Protein AF-S9S7D7-F1 (afdb_monomer_lite)

Sequence (128 aa):
MTTLKEFEKALREQGMRQALRILERLREQDRKARSPAAAPRRVAAVRMTPELAREVLRLHRRTRMTQQEIAFALGVNQGRVNEVIKHGKWLSGEAESPPARREGRARARGKASGPRREPPSPLQLSLF

Organism: NCBI:txid1123069

pLDDT: mean 74.15, std 21.48, range [36.0, 95.44]

Secondary structure (DSSP, 8-state):
---HHHHHHHHHHTT-HHHHHHHHHHHHHHHHHS-GGGS-----PPPP-HHHHHHHHHHHHHS---HHHHHHHHT--HHHHHHHHHH-TTSSS---PPP---S---S----------PPPPP------

InterPro domains:
  IPR013324 RNA polymerase sigma factor, region 3/4-like [SSF88659] (50-87)

Foldse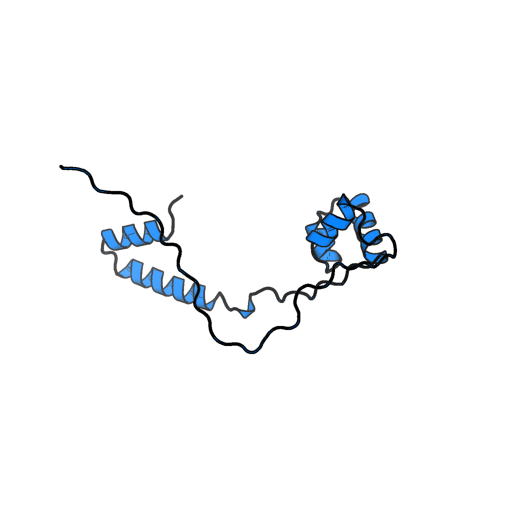ek 3Di:
DDDPVNVLVVCVVVVVVVVNVVVVVVVVVVVVVPDVVPPPPLQPADDDALVLLVVLVVCVVVHPDDLVRSCVVSSHDSVVSVCSVPPVPNNPVPPPPPPPPDDDDPDDDDDDDDDDDDDDDDDDDDDD

Structure (mmCIF, N/CA/C/O backbone):
data_AF-S9S7D7-F1
#
_entry.id   AF-S9S7D7-F1
#
loop_
_atom_site.group_PDB
_atom_site.id
_atom_site.type_symbol
_atom_site.label_atom_id
_atom_site.label_alt_id
_atom_site.label_comp_id
_atom_site.label_asym_id
_atom_site.label_entity_id
_atom_site.label_seq_id
_atom_site.pdbx_PDB_ins_code
_atom_site.Cartn_x
_atom_site.Cartn_y
_atom_site.Cartn_z
_atom_site.occupancy
_atom_site.B_iso_or_equiv
_atom_site.auth_seq_id
_atom_site.auth_comp_id
_atom_site.auth_asym_id
_atom_site.auth_atom_id
_atom_site.pdbx_PDB_model_num
ATOM 1 N N . MET A 1 1 ? -9.759 15.195 20.792 1.00 46.47 1 MET A N 1
ATOM 2 C CA . MET A 1 1 ? -10.037 13.910 20.114 1.00 46.47 1 MET A CA 1
ATOM 3 C C . MET A 1 1 ? -10.049 12.845 21.191 1.00 46.47 1 MET A C 1
ATOM 5 O O . MET A 1 1 ? -8.981 12.518 21.686 1.00 46.47 1 MET A O 1
ATOM 9 N N . THR A 1 2 ? -11.222 12.393 21.629 1.00 59.16 2 THR A N 1
ATOM 10 C CA . THR A 1 2 ? -11.313 11.357 22.663 1.00 59.16 2 THR A CA 1
ATOM 11 C C . THR A 1 2 ? -10.937 10.008 22.069 1.00 59.16 2 THR A C 1
ATOM 13 O O . THR A 1 2 ? -11.465 9.575 21.045 1.00 59.16 2 THR A O 1
ATOM 16 N N . THR A 1 3 ? -9.966 9.353 22.684 1.00 85.75 3 THR A N 1
ATOM 17 C CA . THR A 1 3 ? -9.507 8.029 22.273 1.00 85.75 3 THR A CA 1
ATOM 18 C C . THR A 1 3 ? -10.461 6.954 22.800 1.00 85.75 3 THR A C 1
ATOM 20 O O . THR A 1 3 ? -11.093 7.115 23.843 1.00 85.75 3 THR A O 1
ATOM 23 N N . LEU A 1 4 ? -10.532 5.800 22.127 1.00 85.31 4 LEU A N 1
ATOM 24 C CA . LEU A 1 4 ? -11.334 4.653 22.585 1.00 85.31 4 LEU A CA 1
ATOM 25 C C . LEU A 1 4 ? -10.993 4.231 24.031 1.00 85.31 4 LEU A C 1
ATOM 27 O O . LEU A 1 4 ? -11.861 3.772 24.768 1.00 85.31 4 LEU A O 1
ATOM 31 N N . LYS A 1 5 ? -9.735 4.428 24.451 1.00 87.19 5 LYS A N 1
ATOM 32 C CA . LYS A 1 5 ? -9.274 4.158 25.820 1.00 87.19 5 LYS A CA 1
ATOM 33 C C . LYS A 1 5 ? -9.864 5.123 26.848 1.00 87.19 5 LYS A C 1
ATOM 35 O O . LYS A 1 5 ? -10.164 4.701 27.958 1.00 87.19 5 LYS A O 1
ATOM 40 N N . GLU A 1 6 ? -10.023 6.395 26.496 1.00 90.00 6 GLU A N 1
ATOM 41 C CA . GLU A 1 6 ? -10.638 7.393 27.380 1.00 90.00 6 GLU A CA 1
ATOM 42 C C . GLU A 1 6 ? -12.133 7.121 27.558 1.00 90.00 6 GLU A C 1
ATOM 44 O O . GLU A 1 6 ? -12.643 7.225 28.670 1.00 90.00 6 GLU A O 1
ATOM 49 N N . PHE A 1 7 ? -12.812 6.666 26.501 1.00 90.62 7 PHE A N 1
ATOM 50 C CA . PHE A 1 7 ? -14.200 6.210 26.591 1.00 90.62 7 PHE A CA 1
ATOM 51 C C . PHE A 1 7 ? -14.343 4.966 27.483 1.00 90.62 7 PHE A C 1
ATOM 53 O O . PHE A 1 7 ? -15.194 4.931 28.368 1.00 90.62 7 PHE A O 1
ATOM 60 N N . GLU A 1 8 ? -13.469 3.967 27.320 1.00 92.25 8 GLU A N 1
ATOM 61 C CA . GLU A 1 8 ? -13.453 2.781 28.188 1.00 92.25 8 GLU A CA 1
ATOM 62 C C . GLU A 1 8 ? -13.192 3.149 29.659 1.00 92.25 8 GLU A C 1
ATOM 64 O O . GLU A 1 8 ? -13.834 2.603 30.558 1.00 92.25 8 GLU A O 1
ATOM 69 N N . LYS A 1 9 ? -12.284 4.100 29.911 1.00 92.62 9 LYS A N 1
ATOM 70 C CA . LYS A 1 9 ? -11.990 4.607 31.255 1.00 92.62 9 LYS A CA 1
ATOM 71 C C . LYS A 1 9 ? -13.221 5.266 31.887 1.00 92.62 9 LYS A C 1
ATOM 73 O O . LYS A 1 9 ? -13.578 4.893 33.000 1.00 92.62 9 LYS A O 1
ATOM 78 N N . ALA A 1 10 ? -13.913 6.141 31.157 1.00 93.75 10 ALA A N 1
ATOM 79 C CA . ALA A 1 10 ? -15.140 6.783 31.633 1.00 93.75 10 ALA A CA 1
ATOM 80 C C . ALA A 1 10 ? -16.249 5.761 31.956 1.00 93.75 10 ALA A C 1
ATOM 82 O O . ALA A 1 10 ? -16.908 5.859 32.990 1.00 93.75 10 ALA A O 1
ATOM 83 N N . LEU A 1 11 ? -16.413 4.721 31.127 1.00 93.00 11 LEU A N 1
ATOM 84 C CA . LEU A 1 11 ? -17.380 3.646 31.387 1.00 93.00 11 LEU A CA 1
ATOM 85 C C . LEU A 1 11 ? -17.044 2.828 32.643 1.00 93.00 11 LEU A C 1
ATOM 87 O O . LEU A 1 11 ? -17.954 2.388 33.350 1.00 93.00 11 LEU A O 1
ATOM 91 N N . ARG A 1 12 ? -15.751 2.612 32.930 1.00 92.25 12 ARG A N 1
ATOM 92 C CA . ARG A 1 12 ? -15.302 1.943 34.163 1.00 92.25 12 ARG A CA 1
ATOM 93 C C . ARG A 1 12 ? -15.552 2.805 35.394 1.00 92.25 12 ARG A C 1
ATOM 95 O O . ARG A 1 12 ? -16.057 2.282 36.381 1.00 92.25 12 ARG A O 1
ATOM 102 N N . GLU A 1 13 ? -15.237 4.096 35.321 1.00 94.31 13 GLU A N 1
ATOM 103 C CA . GLU A 1 13 ? -15.457 5.056 36.412 1.00 94.31 13 GLU A CA 1
ATOM 104 C C . GLU A 1 13 ? -16.944 5.184 36.768 1.00 94.31 13 GLU A C 1
ATOM 106 O O . GLU A 1 13 ? -17.295 5.236 37.942 1.00 94.31 13 GLU A O 1
ATOM 111 N N . GLN A 1 14 ? -17.829 5.131 35.770 1.00 91.44 14 GLN A N 1
ATOM 112 C CA . GLN A 1 14 ? -19.284 5.152 35.966 1.00 91.44 14 GLN A CA 1
ATOM 113 C C . GLN A 1 14 ? -19.886 3.780 36.323 1.00 91.44 14 GLN A C 1
ATOM 115 O O . GLN A 1 14 ? -21.101 3.657 36.472 1.00 91.44 14 GLN A O 1
ATOM 120 N N . GLY A 1 15 ? -19.076 2.720 36.425 1.00 91.62 15 GLY A N 1
ATOM 121 C CA . GLY A 1 15 ? -19.558 1.382 36.775 1.00 91.62 15 GLY A CA 1
ATOM 122 C C . GLY A 1 15 ? -20.480 0.742 35.727 1.00 91.62 15 GLY A C 1
ATOM 123 O O . GLY A 1 15 ? -21.221 -0.191 36.046 1.00 91.62 15 GLY A O 1
ATOM 124 N N . MET A 1 16 ? -20.435 1.190 34.467 1.00 94.19 16 MET A N 1
ATOM 125 C CA . MET A 1 16 ? -21.320 0.729 33.389 1.00 94.19 16 MET A CA 1
ATOM 126 C C . MET A 1 16 ? -20.910 -0.646 32.833 1.00 94.19 16 MET A C 1
ATOM 128 O O . MET A 1 16 ? -20.505 -0.801 31.678 1.00 94.19 16 MET A O 1
ATOM 132 N N . ARG A 1 17 ? -21.061 -1.692 33.653 1.00 90.44 17 ARG A N 1
ATOM 133 C CA . ARG A 1 17 ? -20.662 -3.079 33.335 1.00 90.44 17 ARG A CA 1
ATOM 134 C C . ARG A 1 17 ? -21.292 -3.620 32.049 1.00 90.44 17 ARG A C 1
ATOM 136 O O . ARG A 1 17 ? -20.663 -4.396 31.334 1.00 90.44 17 ARG A O 1
ATOM 143 N N . GLN A 1 18 ? -22.522 -3.217 31.728 1.00 91.38 18 GLN A N 1
ATOM 144 C CA . GLN A 1 18 ? -23.188 -3.646 30.496 1.00 91.38 18 GLN A CA 1
ATOM 145 C C . GLN A 1 18 ? -22.523 -3.057 29.244 1.00 91.38 18 GLN A C 1
ATOM 147 O O . GLN A 1 18 ? -22.313 -3.780 28.272 1.00 91.38 18 GLN A O 1
ATOM 152 N N . ALA A 1 19 ? -22.147 -1.777 29.285 1.00 91.69 19 ALA A N 1
ATOM 153 C CA . ALA A 1 19 ? -21.473 -1.103 28.181 1.00 91.69 19 ALA A CA 1
ATOM 154 C C . ALA A 1 19 ? -20.073 -1.689 27.935 1.00 91.69 19 ALA A C 1
ATOM 156 O O . ALA A 1 19 ? -19.698 -1.927 26.789 1.00 91.69 19 ALA A O 1
ATOM 157 N N . LEU A 1 20 ? -19.340 -2.018 29.005 1.00 92.56 20 LEU A N 1
ATOM 158 C CA . LEU A 1 20 ? -18.033 -2.681 28.910 1.00 92.56 20 LEU A CA 1
ATOM 159 C C . LEU A 1 20 ? -18.128 -4.063 28.243 1.00 92.56 20 LEU A C 1
ATOM 161 O O . LEU A 1 20 ? -17.339 -4.358 27.350 1.00 92.56 20 LEU A O 1
ATOM 165 N N . ARG A 1 21 ? -19.141 -4.872 28.586 1.00 93.56 21 ARG A N 1
ATOM 166 C CA . ARG A 1 21 ? -19.377 -6.174 27.929 1.00 93.56 21 ARG A CA 1
ATOM 167 C C . ARG A 1 21 ? -19.663 -6.038 26.432 1.00 93.56 21 ARG A C 1
ATOM 169 O O . ARG A 1 21 ? -19.214 -6.857 25.631 1.00 93.56 21 ARG A O 1
ATOM 176 N N . ILE A 1 22 ? -20.405 -5.003 26.037 1.00 93.44 22 ILE A N 1
ATOM 177 C CA . ILE A 1 22 ? -20.671 -4.711 24.620 1.00 93.44 22 ILE A CA 1
ATOM 178 C C . ILE A 1 22 ? -19.371 -4.312 23.911 1.00 93.44 22 ILE A C 1
ATOM 180 O O . ILE A 1 22 ? -19.085 -4.829 22.830 1.00 93.44 22 ILE A O 1
ATOM 184 N N . LEU A 1 23 ? -18.558 -3.455 24.536 1.00 92.06 23 LEU A N 1
ATOM 185 C CA . LEU A 1 23 ? -17.259 -3.037 24.007 1.00 92.06 23 LEU A CA 1
ATOM 186 C C . LEU A 1 23 ? -16.337 -4.243 23.762 1.00 92.06 23 LEU A C 1
ATOM 188 O O . LEU A 1 23 ? -15.718 -4.345 22.704 1.00 92.06 23 LEU A O 1
ATOM 192 N N . GLU A 1 24 ? -16.282 -5.187 24.702 1.00 91.12 24 GLU A N 1
ATOM 193 C CA . GLU A 1 24 ? -15.499 -6.420 24.568 1.00 91.12 24 GLU A CA 1
ATOM 194 C C . GLU A 1 24 ? -15.963 -7.286 23.393 1.00 91.12 24 GLU A C 1
ATOM 196 O O . GLU A 1 24 ? -15.133 -7.710 22.582 1.00 91.12 24 GLU A O 1
ATOM 201 N N . ARG A 1 25 ? -17.281 -7.486 23.246 1.00 92.62 25 ARG A N 1
ATOM 202 C CA . ARG A 1 25 ? -17.867 -8.238 22.126 1.00 92.62 25 ARG A CA 1
ATOM 203 C C . ARG A 1 25 ? -17.529 -7.602 20.776 1.00 92.62 25 ARG A C 1
ATOM 205 O O . ARG A 1 25 ? -17.117 -8.308 19.857 1.00 92.62 25 ARG A O 1
ATOM 212 N N . LEU A 1 26 ? -17.661 -6.279 20.659 1.00 91.00 26 LEU A N 1
ATOM 213 C CA . LEU A 1 26 ? -17.312 -5.541 19.438 1.00 91.00 26 LEU A CA 1
ATOM 214 C C . LEU A 1 26 ? -15.825 -5.690 19.103 1.00 91.00 26 LEU A C 1
ATOM 216 O O . LEU A 1 26 ? -15.455 -5.906 17.953 1.00 91.00 26 LEU A O 1
ATOM 220 N N . ARG A 1 27 ? -14.959 -5.651 20.118 1.00 87.50 27 ARG A N 1
ATOM 221 C CA . ARG A 1 27 ? -13.509 -5.813 19.962 1.00 87.50 27 ARG A CA 1
ATOM 222 C C . ARG A 1 27 ? -13.116 -7.230 19.546 1.00 87.50 27 ARG A C 1
ATOM 224 O O . ARG A 1 27 ? -12.095 -7.435 18.892 1.00 87.50 27 ARG A O 1
ATOM 231 N N . GLU A 1 28 ? -13.879 -8.233 19.961 1.00 86.56 28 GLU A N 1
ATOM 232 C CA . GLU A 1 28 ? -13.706 -9.610 19.505 1.00 86.56 28 GLU A CA 1
ATOM 233 C C . GLU A 1 28 ? -14.153 -9.782 18.047 1.00 86.56 28 GLU A C 1
ATOM 235 O O . GLU A 1 28 ? -13.446 -10.412 17.263 1.00 86.56 28 GLU A O 1
ATOM 240 N N . GLN A 1 29 ? -15.274 -9.171 17.660 1.00 85.56 29 GLN A N 1
ATOM 241 C CA . GLN A 1 29 ? -15.749 -9.157 16.274 1.00 85.56 29 GLN A CA 1
ATOM 242 C C . GLN A 1 29 ? -14.771 -8.442 15.341 1.00 85.56 29 GLN A C 1
ATOM 244 O O . GLN A 1 29 ? -14.427 -8.983 14.296 1.00 85.56 29 GLN A O 1
ATOM 249 N N . ASP A 1 30 ? -14.259 -7.280 15.742 1.00 82.62 30 ASP A N 1
ATOM 250 C CA . ASP A 1 30 ? -13.247 -6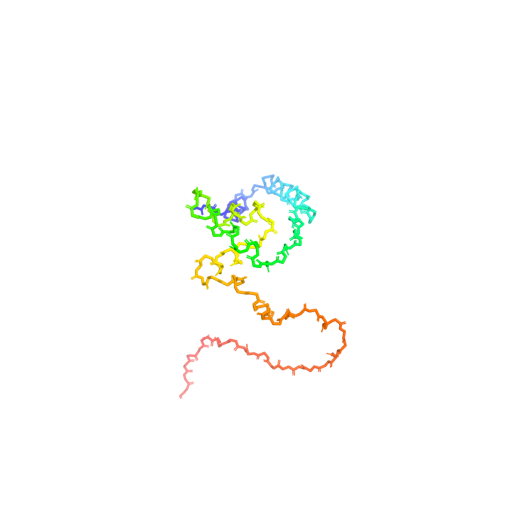.534 14.992 1.00 82.62 30 ASP A CA 1
ATOM 251 C C . ASP A 1 30 ? -11.940 -7.338 14.847 1.00 82.62 30 ASP A C 1
ATOM 253 O O . ASP A 1 30 ? -11.369 -7.416 13.761 1.00 82.62 30 ASP A O 1
ATOM 257 N N . ARG A 1 31 ? -11.505 -8.055 15.895 1.00 80.19 31 ARG A N 1
ATOM 258 C CA . ARG A 1 31 ? -10.372 -8.997 15.797 1.00 80.19 31 ARG A CA 1
ATOM 259 C C . ARG A 1 31 ? -10.633 -10.145 14.819 1.00 80.19 31 ARG A C 1
ATOM 261 O O . ARG A 1 31 ? -9.724 -10.506 14.081 1.00 80.19 31 ARG A O 1
ATOM 268 N N . LYS A 1 32 ? -11.845 -10.707 14.799 1.00 78.19 32 LYS A N 1
ATOM 269 C CA . LYS A 1 32 ? -12.242 -11.776 13.862 1.00 78.19 32 LYS A CA 1
ATOM 270 C C . LYS A 1 32 ? -12.340 -11.266 12.418 1.00 78.19 32 LYS A C 1
ATOM 272 O O . LYS A 1 32 ? -11.924 -11.959 11.493 1.00 78.19 32 LYS A O 1
ATOM 277 N N . ALA A 1 33 ? -12.842 -10.045 12.232 1.00 72.69 33 ALA A N 1
ATOM 278 C CA . ALA A 1 33 ? -12.933 -9.378 10.935 1.00 72.69 33 ALA A CA 1
ATOM 279 C C . ALA A 1 33 ? -11.548 -9.022 10.369 1.00 72.69 33 ALA A C 1
ATOM 281 O O . ALA A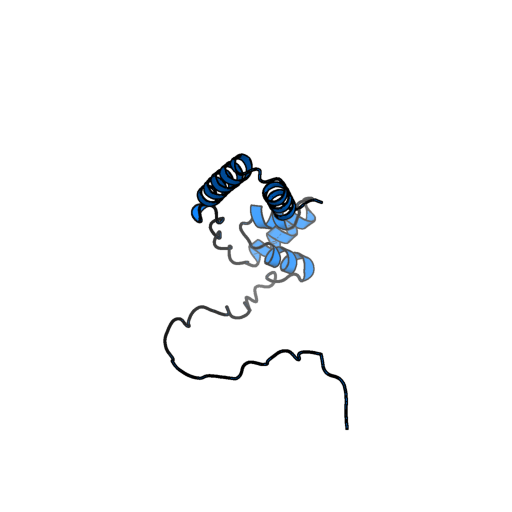 1 33 ? -11.333 -9.097 9.160 1.00 72.69 33 ALA A O 1
ATOM 282 N N . ARG A 1 34 ? -10.571 -8.731 11.238 1.00 65.56 34 ARG A N 1
ATOM 283 C CA . ARG A 1 34 ? -9.146 -8.640 10.882 1.00 65.56 34 ARG A CA 1
ATOM 284 C C . ARG A 1 34 ? -8.546 -10.030 10.668 1.00 65.56 34 ARG A C 1
ATOM 286 O O . ARG A 1 34 ? -7.631 -10.452 11.369 1.00 65.56 34 ARG A O 1
ATOM 293 N N . SER A 1 35 ? -9.044 -10.754 9.672 1.00 54.66 35 SER A N 1
ATOM 294 C CA . SER A 1 35 ? -8.359 -11.950 9.195 1.00 54.66 35 SER A CA 1
ATOM 295 C C . SER A 1 35 ? -6.976 -11.578 8.638 1.00 54.66 35 SER A C 1
ATOM 297 O O . SER A 1 35 ? -6.873 -10.628 7.861 1.00 54.66 35 SER A O 1
ATOM 299 N N . PRO A 1 36 ? -5.905 -12.339 8.935 1.00 54.28 36 PRO A N 1
ATOM 300 C CA . PRO A 1 36 ? -4.601 -12.164 8.286 1.00 54.28 36 PRO A CA 1
ATOM 301 C C . PRO A 1 36 ? -4.656 -12.411 6.765 1.00 54.28 36 PRO A C 1
ATOM 303 O O . PRO A 1 36 ? -3.754 -11.998 6.043 1.00 54.28 36 PRO A O 1
ATOM 306 N N . ALA A 1 37 ? -5.742 -13.011 6.262 1.00 51.19 37 ALA A N 1
ATOM 307 C CA . ALA A 1 37 ? -6.063 -13.099 4.836 1.00 51.19 37 ALA A CA 1
ATOM 308 C C . ALA A 1 37 ? -6.396 -11.738 4.180 1.00 51.19 37 ALA A C 1
ATOM 310 O O . ALA A 1 37 ? -6.384 -11.643 2.957 1.00 51.19 37 ALA A O 1
ATOM 311 N N . ALA A 1 38 ? -6.662 -10.693 4.975 1.00 51.09 38 ALA A N 1
ATOM 312 C CA . ALA A 1 38 ? -6.845 -9.315 4.517 1.00 51.09 38 ALA A CA 1
ATOM 313 C C . ALA A 1 38 ? -5.528 -8.520 4.466 1.00 51.09 38 ALA A C 1
ATOM 315 O O . ALA A 1 38 ? -5.541 -7.328 4.157 1.00 51.09 38 ALA A O 1
ATOM 316 N N . ALA A 1 39 ? -4.377 -9.147 4.749 1.00 54.50 39 ALA A N 1
ATOM 317 C CA . ALA A 1 39 ? -3.113 -8.579 4.307 1.00 54.50 39 ALA A CA 1
ATOM 318 C C . ALA A 1 39 ? -3.143 -8.578 2.770 1.00 54.50 39 ALA A C 1
ATOM 320 O O . ALA A 1 39 ? -3.304 -9.656 2.187 1.00 54.50 39 ALA A O 1
ATOM 321 N N . PRO A 1 40 ? -3.009 -7.418 2.094 1.00 56.19 40 PRO A N 1
ATOM 322 C CA . PRO A 1 40 ? -2.912 -7.412 0.648 1.00 56.19 40 PRO A CA 1
ATOM 323 C C . PRO A 1 40 ? -1.775 -8.359 0.286 1.00 56.19 40 PRO A C 1
ATOM 325 O O . PRO A 1 40 ? -0.643 -8.173 0.750 1.00 56.19 40 PRO A O 1
ATOM 328 N N . ARG A 1 41 ? -2.090 -9.418 -0.476 1.00 53.25 41 ARG A N 1
ATOM 329 C CA . ARG A 1 41 ? -1.074 -10.301 -1.053 1.00 53.25 41 ARG A CA 1
ATOM 330 C C . ARG A 1 41 ? -0.027 -9.369 -1.639 1.00 53.25 41 ARG A C 1
ATOM 332 O O . ARG A 1 41 ? -0.376 -8.522 -2.460 1.00 53.25 41 ARG A O 1
ATOM 339 N N . ARG A 1 42 ? 1.219 -9.450 -1.160 1.00 54.25 42 ARG A N 1
ATOM 340 C CA . ARG A 1 42 ? 2.320 -8.686 -1.748 1.00 54.25 42 ARG A CA 1
ATOM 341 C C . ARG A 1 42 ? 2.388 -9.128 -3.201 1.00 54.25 42 ARG A C 1
ATOM 343 O O . ARG A 1 42 ? 2.914 -10.200 -3.481 1.00 54.25 42 ARG A O 1
ATOM 350 N N . VAL A 1 43 ? 1.784 -8.349 -4.095 1.00 57.09 43 VAL A N 1
ATOM 351 C CA . VAL A 1 43 ? 1.905 -8.556 -5.532 1.00 57.09 43 VAL A CA 1
ATOM 352 C C . VAL A 1 43 ? 3.402 -8.531 -5.783 1.00 57.09 43 VAL A C 1
ATOM 354 O O . VAL A 1 43 ? 4.071 -7.565 -5.404 1.00 57.09 43 VAL A O 1
ATOM 357 N N . ALA A 1 44 ? 3.947 -9.644 -6.272 1.00 57.03 44 ALA A N 1
ATOM 358 C CA . ALA A 1 44 ? 5.364 -9.744 -6.569 1.00 57.03 44 ALA A CA 1
ATOM 359 C C . ALA A 1 44 ? 5.698 -8.588 -7.516 1.00 57.03 44 ALA A C 1
ATOM 361 O O . ALA A 1 44 ? 5.193 -8.539 -8.634 1.00 57.03 44 ALA A O 1
ATOM 362 N N . ALA A 1 45 ? 6.451 -7.603 -7.020 1.00 65.00 45 ALA A N 1
ATOM 363 C CA . ALA A 1 45 ? 6.682 -6.377 -7.762 1.00 65.00 45 ALA A CA 1
ATOM 364 C C . ALA A 1 45 ? 7.426 -6.729 -9.049 1.00 65.00 45 ALA A C 1
ATOM 366 O O . ALA A 1 45 ? 8.544 -7.258 -8.985 1.00 65.00 45 ALA A O 1
ATOM 367 N N . VAL A 1 46 ? 6.817 -6.417 -10.193 1.00 75.38 46 VAL A N 1
ATOM 368 C CA . VAL A 1 46 ? 7.448 -6.575 -11.503 1.00 75.38 46 VAL A CA 1
ATOM 369 C C . VAL A 1 46 ? 8.832 -5.916 -11.446 1.00 75.38 46 VAL A C 1
ATOM 371 O O . VAL A 1 46 ? 9.015 -4.829 -10.872 1.00 75.38 46 VAL A O 1
ATOM 374 N N . ARG A 1 47 ? 9.859 -6.627 -11.931 1.00 84.50 47 ARG A N 1
ATOM 375 C CA . ARG A 1 47 ? 11.225 -6.086 -11.978 1.00 84.50 47 ARG A CA 1
ATOM 376 C C . ARG A 1 47 ? 11.233 -4.884 -12.919 1.00 84.50 47 ARG A C 1
ATOM 378 O O . ARG A 1 47 ? 10.611 -4.920 -13.970 1.00 84.50 47 ARG A O 1
ATOM 385 N N . MET A 1 48 ? 11.907 -3.812 -12.509 1.00 86.88 48 MET A N 1
ATOM 386 C CA . MET A 1 48 ? 12.006 -2.616 -13.342 1.00 86.88 48 MET A CA 1
ATOM 387 C C . MET A 1 48 ? 12.976 -2.897 -14.489 1.00 86.88 48 MET A C 1
ATOM 389 O O . MET A 1 48 ? 14.127 -3.244 -14.227 1.00 86.88 48 MET A O 1
ATOM 393 N N . THR A 1 49 ? 12.501 -2.769 -15.727 1.00 91.12 49 THR A N 1
ATOM 394 C CA . THR A 1 49 ? 13.311 -2.880 -16.948 1.00 91.12 49 THR A CA 1
ATOM 395 C C . THR A 1 49 ? 13.439 -1.509 -17.623 1.00 91.12 49 THR A C 1
ATOM 397 O O . THR A 1 49 ? 12.652 -0.608 -17.306 1.00 91.12 49 THR A O 1
ATOM 400 N N . PRO A 1 50 ? 14.388 -1.321 -18.557 1.00 92.69 50 PRO A N 1
ATOM 401 C CA . PRO A 1 50 ? 14.509 -0.070 -19.305 1.00 92.69 50 PRO A CA 1
ATOM 402 C C . PRO A 1 50 ? 13.257 0.323 -20.082 1.00 92.69 50 PRO A C 1
ATOM 404 O O . PRO A 1 50 ? 12.895 1.499 -20.137 1.00 92.69 50 PRO A O 1
ATOM 407 N N . GLU A 1 51 ? 12.546 -0.654 -20.627 1.00 91.50 51 GLU A N 1
ATOM 408 C CA . GLU A 1 51 ? 11.285 -0.459 -21.338 1.00 91.50 51 GLU A CA 1
ATOM 409 C C . GLU A 1 51 ? 10.213 0.058 -20.375 1.00 91.50 51 GLU A C 1
ATOM 411 O O . GLU A 1 51 ? 9.524 1.036 -20.669 1.00 91.50 51 GLU A O 1
ATOM 416 N N . LEU A 1 52 ? 10.133 -0.536 -19.182 1.00 93.00 52 LEU A N 1
ATOM 417 C CA . LEU A 1 52 ? 9.177 -0.144 -18.152 1.00 93.00 52 LEU A CA 1
ATOM 418 C C . LEU A 1 52 ? 9.490 1.248 -17.581 1.00 93.00 52 LEU A C 1
ATOM 420 O O . LEU A 1 52 ? 8.578 2.028 -17.319 1.00 93.00 52 LEU A O 1
ATOM 424 N N . ALA A 1 53 ? 10.770 1.604 -17.452 1.00 94.25 53 ALA A N 1
ATOM 425 C CA . ALA A 1 53 ? 11.197 2.940 -17.041 1.00 94.25 53 ALA A CA 1
ATOM 426 C C . ALA A 1 53 ? 10.835 4.013 -18.086 1.00 94.25 53 ALA A C 1
ATOM 428 O O . ALA A 1 53 ? 10.354 5.094 -17.733 1.00 94.25 53 ALA A O 1
ATOM 429 N N . ARG A 1 54 ? 10.991 3.715 -19.383 1.00 95.12 54 ARG A N 1
ATOM 430 C CA . ARG A 1 54 ? 10.527 4.603 -20.466 1.00 95.12 54 ARG A CA 1
ATOM 431 C C . ARG A 1 54 ? 9.014 4.789 -20.421 1.00 95.12 54 ARG A C 1
ATOM 433 O O . ARG A 1 54 ? 8.532 5.910 -20.589 1.00 95.12 54 ARG A O 1
ATOM 440 N N . GLU A 1 55 ? 8.282 3.716 -20.144 1.00 94.75 55 GLU A N 1
ATOM 441 C CA . GLU A 1 55 ? 6.828 3.745 -20.027 1.00 94.75 55 GLU A CA 1
ATOM 442 C C . GLU A 1 55 ? 6.354 4.561 -18.814 1.00 94.75 55 GLU A C 1
ATOM 444 O O . GLU A 1 55 ? 5.446 5.384 -18.942 1.00 94.75 55 GLU A O 1
ATOM 449 N N . VAL A 1 56 ? 7.036 4.448 -17.669 1.00 94.75 56 VAL A N 1
ATOM 450 C CA . VAL A 1 56 ? 6.822 5.320 -16.500 1.00 94.75 56 VAL A CA 1
ATOM 451 C C . VAL A 1 56 ? 6.976 6.795 -16.878 1.00 94.75 56 VAL A C 1
ATOM 453 O O . VAL A 1 56 ? 6.098 7.601 -16.566 1.00 94.75 56 VAL A O 1
ATOM 456 N N . LEU A 1 57 ? 8.055 7.165 -17.578 1.00 94.94 57 LEU A N 1
ATOM 457 C CA . LEU A 1 57 ? 8.267 8.552 -18.013 1.00 94.94 57 LEU A CA 1
ATOM 458 C C . LEU A 1 57 ? 7.214 9.011 -19.024 1.00 94.94 57 LEU A C 1
ATOM 460 O O . LEU A 1 57 ? 6.794 10.170 -19.000 1.00 94.94 57 LEU A O 1
ATOM 464 N N . ARG A 1 58 ? 6.774 8.121 -19.917 1.00 95.44 58 ARG A N 1
ATOM 465 C CA . ARG A 1 58 ? 5.707 8.408 -20.880 1.00 95.44 58 ARG A CA 1
ATOM 466 C C . ARG A 1 58 ? 4.399 8.721 -20.156 1.00 95.44 58 ARG A C 1
ATOM 468 O O . ARG A 1 58 ? 3.797 9.753 -20.451 1.00 95.44 58 ARG A O 1
ATOM 475 N N . LEU A 1 59 ? 3.989 7.874 -19.210 1.00 95.44 59 LEU A N 1
ATOM 476 C CA . LEU A 1 59 ? 2.777 8.072 -18.415 1.00 95.44 59 LEU A CA 1
ATOM 477 C C . LEU A 1 59 ? 2.873 9.338 -17.565 1.00 95.44 59 LEU A C 1
ATOM 479 O O . LEU A 1 59 ? 1.959 10.155 -17.608 1.00 95.44 59 LEU A O 1
ATOM 483 N N . HIS A 1 60 ? 3.995 9.562 -16.882 1.00 94.50 60 HIS A N 1
ATOM 484 C CA . HIS A 1 60 ? 4.178 10.745 -16.043 1.00 94.50 60 HIS A CA 1
ATOM 485 C C . HIS A 1 60 ? 4.117 12.062 -16.832 1.00 94.50 60 HIS A C 1
ATOM 487 O O . HIS A 1 60 ? 3.553 13.037 -16.348 1.00 94.50 60 HIS A O 1
ATOM 493 N N . ARG A 1 61 ? 4.661 12.100 -18.058 1.00 93.56 61 ARG A N 1
ATOM 494 C CA . ARG A 1 61 ? 4.635 13.311 -18.897 1.00 93.56 61 ARG A CA 1
ATOM 495 C C . ARG A 1 61 ? 3.307 13.534 -19.614 1.00 93.56 61 ARG A C 1
ATOM 497 O O . ARG A 1 61 ? 2.933 14.677 -19.850 1.00 93.56 61 ARG A O 1
ATOM 504 N N . ARG A 1 62 ? 2.633 12.462 -20.045 1.00 94.38 62 ARG A N 1
ATOM 505 C CA . ARG A 1 62 ? 1.439 12.554 -20.909 1.00 94.38 62 ARG A CA 1
ATOM 506 C C . ARG A 1 62 ? 0.123 12.505 -20.147 1.00 94.38 62 ARG A C 1
ATOM 508 O O . ARG A 1 62 ? -0.918 12.770 -20.738 1.00 94.38 62 ARG A O 1
ATOM 515 N N . THR A 1 63 ? 0.154 12.140 -18.873 1.00 93.50 63 THR A N 1
ATOM 516 C CA . THR A 1 63 ? -1.038 12.024 -18.033 1.00 93.50 63 THR A CA 1
ATOM 517 C C . THR A 1 63 ? -0.855 12.832 -16.754 1.00 93.50 63 THR A C 1
ATOM 519 O O . THR A 1 63 ? 0.259 13.197 -16.393 1.00 93.50 63 THR A O 1
ATOM 522 N N . ARG A 1 64 ? -1.955 13.094 -16.043 1.00 93.00 64 ARG A N 1
ATOM 523 C CA . ARG A 1 64 ? -1.921 13.682 -14.693 1.00 93.00 64 ARG A CA 1
ATOM 524 C C . ARG A 1 64 ? -1.885 12.618 -13.592 1.00 93.00 64 ARG A C 1
ATOM 526 O O . ARG A 1 64 ? -2.252 12.906 -12.459 1.00 93.00 64 ARG A O 1
ATOM 533 N N . MET A 1 65 ? -1.487 11.393 -13.932 1.00 94.06 65 MET A N 1
ATOM 534 C CA . MET A 1 65 ? -1.437 10.304 -12.967 1.00 94.06 65 MET A CA 1
ATOM 535 C C . MET A 1 65 ? -0.369 10.576 -11.907 1.00 94.06 65 MET A C 1
ATOM 537 O O . MET A 1 65 ? 0.762 10.978 -12.195 1.00 94.06 65 MET A O 1
ATOM 541 N N . THR A 1 66 ? -0.730 10.301 -10.665 1.00 95.38 66 THR A N 1
ATOM 542 C CA . THR A 1 66 ? 0.181 10.251 -9.531 1.00 95.38 66 THR A CA 1
ATOM 543 C C . THR A 1 66 ? 1.134 9.061 -9.657 1.00 95.38 66 THR A C 1
ATOM 545 O O . THR A 1 66 ? 0.872 8.073 -10.347 1.00 95.38 66 THR A O 1
ATOM 548 N N . GLN A 1 67 ? 2.254 9.105 -8.934 1.00 92.81 67 GLN A N 1
ATOM 549 C CA . GLN A 1 67 ? 3.217 7.998 -8.923 1.00 92.81 67 GLN A CA 1
ATOM 550 C C . GLN A 1 67 ? 2.603 6.682 -8.420 1.00 92.81 67 GLN A C 1
ATOM 552 O O . GLN A 1 67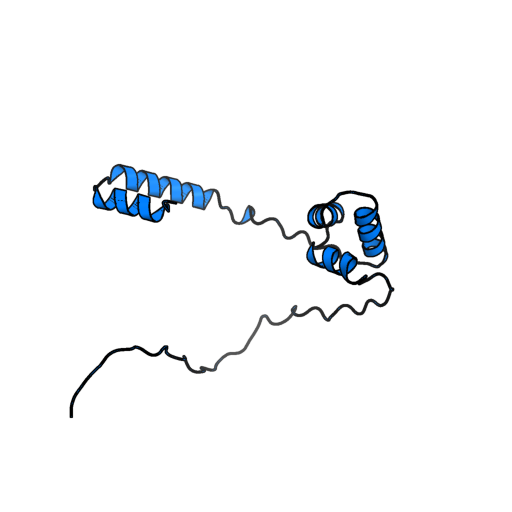 ? 3.013 5.614 -8.866 1.00 92.81 67 GLN A O 1
ATOM 557 N N . GLN A 1 68 ? 1.630 6.750 -7.504 1.00 92.44 68 GLN A N 1
ATOM 558 C CA . GLN A 1 68 ? 0.910 5.578 -7.004 1.00 92.44 68 GLN A CA 1
ATOM 559 C C . GLN A 1 68 ? 0.006 4.976 -8.081 1.00 92.44 68 GLN A C 1
ATOM 561 O O . GLN A 1 68 ? -0.016 3.759 -8.237 1.00 92.44 68 GLN A O 1
ATOM 566 N N . GLU A 1 69 ? -0.695 5.811 -8.846 1.00 93.06 69 GLU A N 1
ATOM 567 C CA . GLU A 1 69 ? -1.533 5.351 -9.955 1.00 93.06 69 GLU A CA 1
ATOM 568 C C . GLU A 1 69 ? -0.689 4.725 -11.069 1.00 93.06 69 GLU A C 1
ATOM 570 O O . GLU A 1 69 ? -1.039 3.662 -11.572 1.00 93.06 69 GLU A O 1
ATOM 575 N N . ILE A 1 70 ? 0.466 5.318 -11.398 1.00 93.62 70 ILE A N 1
ATOM 576 C CA . ILE A 1 70 ? 1.424 4.731 -12.352 1.00 93.62 70 ILE A CA 1
ATOM 577 C C . ILE A 1 70 ? 1.957 3.393 -11.823 1.00 93.62 70 ILE A C 1
ATOM 579 O O . ILE A 1 70 ? 2.021 2.411 -12.560 1.00 93.62 70 ILE A O 1
ATOM 583 N N . ALA A 1 71 ? 2.317 3.330 -10.539 1.00 91.50 71 ALA A N 1
ATOM 584 C CA . ALA A 1 71 ? 2.806 2.109 -9.906 1.00 91.50 71 ALA A CA 1
ATOM 585 C C . ALA A 1 71 ? 1.760 0.987 -9.926 1.00 91.50 71 ALA A C 1
ATOM 587 O O . ALA A 1 71 ? 2.095 -0.160 -10.221 1.00 91.50 71 ALA A O 1
ATOM 588 N N . PHE A 1 72 ? 0.499 1.329 -9.656 1.00 90.81 72 PHE A N 1
ATOM 589 C CA . PHE A 1 72 ? -0.623 0.400 -9.701 1.00 90.81 72 PHE A CA 1
ATOM 590 C C . PHE A 1 72 ? -0.887 -0.097 -11.125 1.00 90.81 72 PHE A C 1
ATOM 592 O O . PHE A 1 72 ? -0.960 -1.304 -11.339 1.00 90.81 72 PHE A O 1
ATOM 599 N N . ALA A 1 73 ? -0.952 0.813 -12.101 1.00 90.94 73 ALA A N 1
ATOM 600 C CA . ALA A 1 73 ? -1.195 0.474 -13.502 1.00 90.94 73 ALA A CA 1
ATOM 601 C C . ALA A 1 73 ? -0.111 -0.444 -14.090 1.00 90.94 73 ALA A C 1
ATOM 603 O O . ALA A 1 73 ? -0.418 -1.332 -14.880 1.00 90.94 73 ALA A O 1
ATOM 604 N N . LEU A 1 74 ? 1.150 -0.249 -13.690 1.00 91.12 74 LEU A N 1
ATOM 605 C CA . LEU A 1 74 ? 2.291 -1.024 -14.189 1.00 91.12 74 LEU A CA 1
ATOM 606 C C . LEU A 1 74 ? 2.676 -2.218 -13.296 1.00 91.12 74 LEU A C 1
ATOM 608 O O . LEU A 1 74 ? 3.615 -2.942 -13.621 1.00 91.12 74 LEU A O 1
ATOM 612 N N . GLY A 1 75 ? 2.003 -2.430 -12.159 1.00 89.94 75 GLY A N 1
ATOM 613 C CA . GLY A 1 75 ? 2.322 -3.524 -11.230 1.00 89.94 75 GLY A CA 1
ATOM 614 C C . GLY A 1 75 ? 3.713 -3.422 -10.583 1.00 89.94 75 GLY A C 1
ATOM 615 O O . GLY A 1 75 ? 4.332 -4.438 -10.248 1.00 89.94 75 GLY A O 1
ATOM 616 N N . VAL A 1 76 ? 4.232 -2.203 -10.408 1.00 90.00 76 VAL A N 1
ATOM 617 C CA . VAL A 1 76 ? 5.566 -1.934 -9.846 1.00 90.00 76 VAL A CA 1
ATOM 618 C C . VAL A 1 76 ? 5.488 -1.261 -8.479 1.00 90.00 76 VAL A C 1
ATOM 620 O O . VAL A 1 76 ? 4.460 -0.752 -8.047 1.00 90.00 76 VAL A O 1
ATOM 623 N N . ASN A 1 77 ? 6.612 -1.232 -7.767 1.00 89.81 77 ASN A N 1
ATOM 624 C CA . ASN A 1 77 ? 6.715 -0.502 -6.509 1.00 89.81 77 ASN A CA 1
ATOM 625 C C . ASN A 1 77 ? 6.785 1.021 -6.756 1.00 89.81 77 ASN A C 1
ATOM 627 O O . ASN A 1 77 ? 7.601 1.475 -7.559 1.00 89.81 77 ASN A O 1
ATOM 631 N N . GLN A 1 78 ? 5.999 1.809 -6.015 1.00 89.56 78 GLN A N 1
ATOM 632 C CA . GLN A 1 78 ? 5.965 3.275 -6.141 1.00 89.56 78 GLN A CA 1
ATOM 633 C C . GLN A 1 78 ? 7.332 3.940 -5.907 1.00 89.56 78 GLN A C 1
ATOM 635 O O . GLN A 1 78 ? 7.669 4.892 -6.608 1.00 89.56 78 GLN A O 1
ATOM 640 N N . GLY A 1 79 ? 8.166 3.406 -5.010 1.00 90.94 79 GLY A N 1
ATOM 641 C CA . GLY A 1 79 ? 9.530 3.895 -4.808 1.00 90.94 79 GLY A CA 1
ATOM 642 C C . GLY A 1 79 ? 10.380 3.779 -6.074 1.00 90.94 79 GLY A C 1
ATOM 643 O O . GLY A 1 79 ? 11.107 4.707 -6.410 1.00 90.94 79 GLY A O 1
ATOM 644 N N . ARG A 1 80 ? 10.222 2.697 -6.850 1.00 91.94 80 ARG A N 1
ATOM 645 C CA . ARG A 1 80 ? 10.910 2.549 -8.146 1.00 91.94 80 ARG A CA 1
ATOM 646 C C . ARG A 1 80 ? 10.421 3.570 -9.173 1.00 91.94 80 ARG A C 1
ATOM 648 O O . ARG A 1 80 ? 11.237 4.112 -9.905 1.00 91.94 80 ARG A O 1
ATOM 655 N N . VAL A 1 81 ? 9.121 3.875 -9.196 1.00 93.56 81 VAL A N 1
ATOM 656 C CA . VAL A 1 81 ? 8.551 4.927 -10.061 1.00 93.56 81 VAL A CA 1
ATOM 657 C C . VAL A 1 81 ? 9.157 6.292 -9.727 1.00 93.56 81 VAL A C 1
ATOM 659 O O . VAL A 1 81 ? 9.572 7.019 -10.626 1.00 93.56 81 VAL A O 1
ATOM 662 N N . ASN A 1 82 ? 9.273 6.621 -8.439 1.00 95.25 82 ASN A N 1
ATOM 663 C CA . ASN A 1 82 ? 9.900 7.864 -7.996 1.00 95.25 82 ASN A CA 1
ATOM 664 C C . ASN A 1 82 ? 11.368 7.969 -8.442 1.00 95.25 82 ASN A C 1
ATOM 666 O O . ASN A 1 82 ? 11.787 9.010 -8.936 1.00 95.25 82 ASN A O 1
ATOM 670 N N . GLU A 1 83 ? 12.138 6.893 -8.293 1.00 94.38 83 GLU A N 1
ATOM 671 C CA . GLU A 1 83 ? 13.543 6.835 -8.705 1.00 94.38 83 GLU A CA 1
ATOM 672 C C . GLU A 1 83 ? 13.722 7.000 -10.228 1.00 94.38 83 GLU A C 1
ATOM 674 O O . GLU A 1 83 ? 14.649 7.681 -10.666 1.00 94.38 83 GLU A O 1
ATOM 679 N N . VAL A 1 84 ? 12.815 6.445 -11.043 1.00 94.75 84 VAL A N 1
ATOM 680 C CA . VAL A 1 84 ? 12.796 6.676 -12.501 1.00 94.75 84 VAL A CA 1
ATOM 681 C C . VAL A 1 84 ? 12.520 8.149 -12.814 1.00 94.75 84 VAL A C 1
ATOM 683 O O . VAL A 1 84 ? 13.224 8.743 -13.624 1.00 94.75 84 VAL A O 1
ATOM 686 N N . ILE A 1 85 ? 11.524 8.757 -12.163 1.00 93.56 85 ILE A N 1
ATOM 687 C CA . ILE A 1 85 ? 11.131 10.151 -12.424 1.00 93.56 85 ILE A CA 1
ATOM 688 C C . ILE A 1 85 ? 12.212 11.139 -11.969 1.00 93.56 85 ILE A C 1
ATOM 690 O O . ILE A 1 85 ? 12.514 12.084 -12.691 1.00 93.56 85 ILE A O 1
ATOM 694 N N . LYS A 1 86 ? 12.795 10.936 -10.781 1.00 94.94 86 LYS A N 1
ATOM 695 C CA . LYS A 1 86 ? 13.774 11.865 -10.197 1.00 94.94 86 LYS A CA 1
ATOM 696 C C . LYS A 1 86 ? 15.179 11.706 -10.762 1.00 94.94 86 LYS A C 1
ATOM 698 O O . LYS A 1 86 ? 15.896 12.694 -10.872 1.00 94.94 86 LYS A O 1
ATOM 703 N N . HIS A 1 87 ? 15.587 10.474 -11.055 1.00 93.12 87 HIS A N 1
ATOM 704 C CA . HIS A 1 87 ? 16.989 10.152 -11.326 1.00 93.12 87 HIS A CA 1
ATOM 705 C C . HIS A 1 87 ? 17.201 9.420 -12.653 1.00 93.12 87 HIS A C 1
ATOM 707 O O . HIS A 1 87 ? 18.339 9.107 -12.983 1.00 93.12 87 HIS A O 1
ATOM 713 N N . GLY A 1 88 ? 16.140 9.113 -13.409 1.00 91.38 88 GLY A N 1
ATOM 714 C CA . GLY A 1 88 ? 16.263 8.410 -14.688 1.00 91.38 88 GLY A CA 1
ATOM 715 C C . GLY A 1 88 ? 16.846 6.999 -14.561 1.00 91.38 88 GLY A C 1
ATOM 716 O O . GLY A 1 88 ? 17.402 6.472 -15.523 1.00 91.38 88 GLY A O 1
ATOM 717 N N . LYS A 1 89 ? 16.752 6.380 -13.375 1.00 90.06 89 LYS A N 1
ATOM 718 C CA . LYS A 1 89 ? 17.289 5.033 -13.145 1.00 90.06 89 LYS A CA 1
ATOM 719 C C . LYS A 1 89 ? 16.635 4.014 -14.081 1.00 90.06 89 LYS A C 1
ATOM 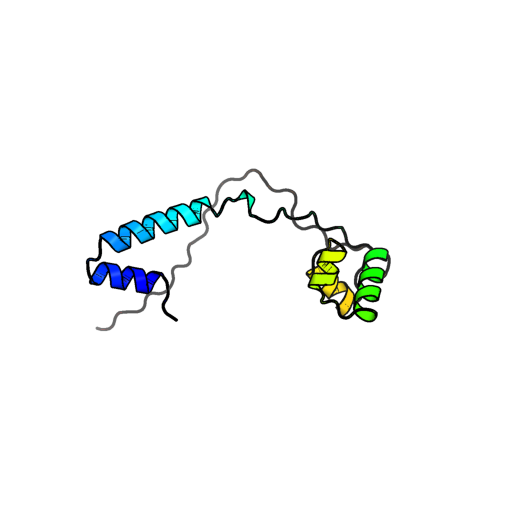721 O O . LYS A 1 89 ? 15.485 4.174 -14.486 1.00 90.06 89 LYS A O 1
ATOM 726 N N . TRP A 1 90 ? 17.377 2.950 -14.385 1.00 89.25 90 TRP A N 1
ATOM 727 C CA . TRP A 1 90 ? 16.985 1.856 -15.282 1.00 89.25 90 TRP A CA 1
ATOM 728 C C . TRP A 1 90 ? 16.818 2.230 -16.767 1.00 89.25 90 TRP A C 1
ATOM 730 O O . TRP A 1 90 ? 16.535 1.335 -17.544 1.00 89.25 90 TRP A O 1
ATOM 740 N N . LEU A 1 91 ? 17.014 3.485 -17.206 1.00 85.56 91 LEU A N 1
ATOM 741 C CA . LEU A 1 91 ? 16.851 3.880 -18.623 1.00 85.56 91 LEU A CA 1
ATOM 742 C C . LEU A 1 91 ? 17.980 3.409 -19.548 1.00 85.56 91 LEU A C 1
ATOM 744 O O . LEU A 1 91 ? 17.730 3.077 -20.711 1.00 85.56 91 LEU A O 1
ATOM 748 N N . SER A 1 92 ? 19.206 3.404 -19.035 1.00 79.19 92 SER A N 1
ATOM 749 C CA . SER A 1 92 ? 20.367 2.806 -19.686 1.00 79.19 92 SER A CA 1
ATOM 750 C C . SER A 1 92 ? 20.390 1.337 -19.290 1.00 79.19 92 SER A C 1
ATOM 752 O O . SER A 1 92 ? 20.220 1.028 -18.114 1.00 79.19 92 SER A O 1
ATOM 754 N N . GLY A 1 93 ? 20.590 0.426 -20.243 1.00 60.12 93 GLY A N 1
ATOM 755 C CA . GLY A 1 93 ? 20.637 -1.026 -20.015 1.00 60.12 93 GLY A CA 1
ATOM 756 C C . GLY A 1 93 ? 21.749 -1.517 -19.076 1.00 60.12 93 GLY A C 1
ATOM 757 O O . GLY A 1 93 ? 22.011 -2.715 -19.024 1.00 60.12 93 GLY A O 1
ATOM 758 N N . GLU A 1 94 ? 22.387 -0.629 -18.316 1.00 50.03 94 GLU A N 1
ATOM 759 C CA . GLU A 1 94 ? 23.233 -0.972 -17.183 1.00 50.03 94 GLU A CA 1
ATOM 760 C C . GLU A 1 94 ? 22.336 -1.424 -16.032 1.00 50.03 94 GLU A C 1
ATOM 762 O O . GLU A 1 94 ? 21.967 -0.686 -15.117 1.00 50.03 94 GLU A O 1
ATOM 767 N N . ALA A 1 95 ? 21.951 -2.693 -16.110 1.00 52.09 95 ALA A N 1
ATOM 768 C CA . ALA A 1 95 ? 21.373 -3.443 -15.016 1.00 52.09 95 ALA A CA 1
ATOM 769 C C . ALA A 1 95 ? 22.422 -3.690 -13.919 1.00 52.09 95 ALA A C 1
ATOM 771 O O . ALA A 1 95 ? 22.614 -4.825 -13.490 1.00 52.09 95 ALA A O 1
ATOM 772 N N . GLU A 1 96 ? 23.058 -2.643 -13.396 1.00 47.56 96 GLU A N 1
ATOM 773 C CA . GLU A 1 96 ? 23.658 -2.717 -12.069 1.00 47.56 96 GLU A CA 1
ATOM 774 C C . GLU A 1 96 ? 22.522 -2.609 -11.050 1.00 47.56 96 GLU A C 1
ATOM 776 O O . GLU A 1 96 ? 22.214 -1.578 -10.454 1.00 47.56 96 GLU A O 1
ATOM 781 N N . SER A 1 97 ? 21.805 -3.725 -10.912 1.00 45.59 97 SER A N 1
ATOM 782 C CA . SER A 1 97 ? 20.922 -3.935 -9.777 1.00 45.59 97 SER A CA 1
ATOM 783 C C . SER A 1 97 ? 21.782 -3.868 -8.511 1.00 45.59 97 SER A C 1
ATOM 785 O O . SER A 1 97 ? 22.687 -4.692 -8.372 1.00 45.59 97 SER A O 1
ATOM 787 N N . PRO A 1 98 ? 21.507 -2.960 -7.555 1.00 45.16 98 PRO A N 1
ATOM 788 C CA . PRO A 1 98 ? 22.110 -3.050 -6.232 1.00 45.16 98 PRO A CA 1
ATOM 789 C C . PRO A 1 98 ? 21.833 -4.456 -5.685 1.00 45.16 98 PRO A C 1
ATOM 791 O O . PRO A 1 98 ? 20.688 -4.918 -5.804 1.00 45.16 98 PRO A O 1
ATOM 794 N N . PRO A 1 99 ? 22.834 -5.164 -5.129 1.00 38.62 99 PRO A N 1
ATOM 795 C CA . PRO A 1 99 ? 22.686 -6.567 -4.782 1.00 38.62 99 PRO A CA 1
ATOM 796 C C . PRO A 1 99 ? 21.492 -6.732 -3.852 1.00 38.62 99 PRO A C 1
ATOM 798 O O . PRO A 1 99 ? 21.361 -6.029 -2.845 1.00 38.62 99 PRO A O 1
ATOM 801 N N . ALA A 1 100 ? 20.612 -7.664 -4.219 1.00 45.50 100 ALA A N 1
ATOM 802 C CA . ALA A 1 100 ? 19.477 -8.079 -3.422 1.00 45.50 100 ALA A CA 1
ATOM 803 C C . ALA A 1 100 ? 19.968 -8.481 -2.025 1.00 45.50 100 ALA A C 1
ATOM 805 O O . ALA A 1 100 ? 20.415 -9.604 -1.791 1.00 45.50 100 ALA A O 1
ATOM 806 N N . ARG A 1 101 ? 19.909 -7.559 -1.060 1.00 50.81 101 ARG A N 1
ATOM 807 C CA . ARG A 1 101 ? 20.108 -7.928 0.333 1.00 50.81 101 ARG A CA 1
ATOM 808 C C . 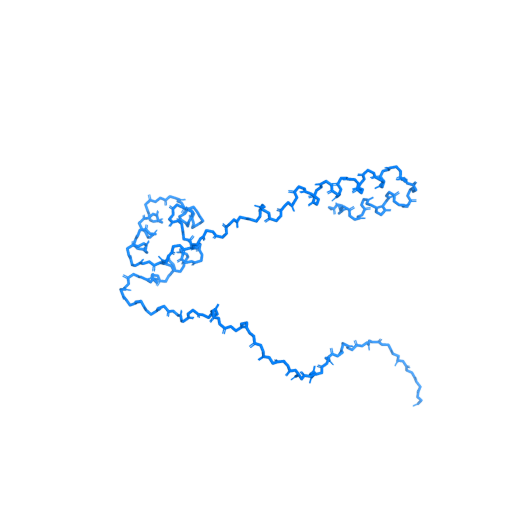ARG A 1 101 ? 18.892 -8.736 0.771 1.00 50.81 101 ARG A C 1
ATOM 810 O O . ARG A 1 101 ? 17.822 -8.177 0.990 1.00 50.81 101 ARG A O 1
ATOM 817 N N . ARG A 1 102 ? 19.181 -10.017 1.026 1.00 49.09 102 ARG A N 1
ATOM 818 C CA . ARG A 1 102 ? 18.485 -10.983 1.891 1.00 49.09 102 ARG A CA 1
ATOM 819 C C . ARG A 1 102 ? 17.499 -11.923 1.200 1.00 49.09 102 ARG A C 1
ATOM 821 O O . ARG A 1 102 ? 16.308 -11.891 1.477 1.00 49.09 102 ARG A O 1
ATOM 828 N N . GLU A 1 103 ? 18.056 -12.904 0.504 1.00 44.19 103 GLU A N 1
ATOM 829 C CA . GLU A 1 103 ? 17.666 -14.290 0.769 1.00 44.19 103 GLU A CA 1
ATOM 830 C C . GLU A 1 103 ? 18.886 -15.045 1.304 1.00 44.19 103 GLU A C 1
ATOM 832 O O . GLU A 1 103 ? 20.006 -14.834 0.848 1.00 44.19 103 GLU A O 1
ATOM 837 N N . GLY A 1 104 ? 18.674 -15.871 2.332 1.00 46.31 104 GLY A N 1
ATOM 838 C CA . GLY A 1 104 ? 19.697 -16.770 2.868 1.00 46.31 104 GLY A CA 1
ATOM 839 C C . GLY A 1 104 ? 20.322 -16.355 4.201 1.00 46.31 104 GLY A C 1
ATOM 840 O O . GLY A 1 104 ? 21.502 -16.030 4.258 1.00 46.31 104 GLY A O 1
ATOM 841 N N . ARG A 1 105 ? 19.559 -16.436 5.301 1.00 42.97 105 ARG A N 1
ATOM 842 C CA . ARG A 1 105 ? 20.076 -16.938 6.595 1.00 42.97 105 ARG A CA 1
ATOM 843 C C . ARG A 1 105 ? 18.930 -17.259 7.555 1.00 42.97 105 ARG A C 1
ATOM 845 O O . ARG A 1 105 ? 18.728 -16.609 8.573 1.00 42.97 105 ARG A O 1
ATOM 852 N N . ALA A 1 106 ? 18.193 -18.315 7.231 1.00 45.09 106 ALA A N 1
ATOM 853 C CA . ALA A 1 106 ? 17.537 -19.130 8.241 1.00 45.09 106 ALA A CA 1
ATOM 854 C C . ALA A 1 106 ? 18.367 -20.408 8.412 1.00 45.09 106 ALA A C 1
ATOM 856 O O . ALA A 1 106 ? 18.207 -21.344 7.639 1.00 45.09 106 ALA A O 1
ATOM 857 N N . ARG A 1 107 ? 19.286 -20.401 9.389 1.00 45.34 107 ARG A N 1
ATOM 858 C CA . ARG A 1 107 ? 19.564 -21.482 10.360 1.00 45.34 107 ARG A CA 1
ATOM 859 C C . ARG A 1 107 ? 20.966 -21.363 10.974 1.00 45.34 107 ARG A C 1
ATOM 861 O O . ARG A 1 107 ? 21.960 -21.183 10.282 1.00 45.34 107 ARG A O 1
ATOM 868 N N . ALA A 1 108 ? 20.961 -21.575 12.290 1.00 44.62 108 ALA A N 1
ATOM 869 C CA . ALA A 1 108 ? 22.037 -22.040 13.163 1.00 44.62 108 ALA A CA 1
ATOM 870 C C . ALA A 1 108 ? 23.167 -21.067 13.552 1.00 44.62 108 ALA A C 1
ATOM 872 O O . ALA A 1 108 ? 24.126 -20.865 12.812 1.00 44.62 108 ALA A O 1
ATOM 873 N N . ARG A 1 109 ? 23.060 -20.583 14.802 1.00 42.19 109 ARG A N 1
ATOM 874 C CA . ARG A 1 109 ? 24.057 -20.534 15.906 1.00 42.19 109 ARG A CA 1
ATOM 875 C C . ARG A 1 109 ? 23.590 -19.396 16.837 1.00 42.19 109 ARG A C 1
ATOM 877 O O . ARG A 1 109 ? 23.482 -18.266 16.395 1.00 42.19 109 ARG A O 1
ATOM 884 N N . GLY A 1 110 ? 23.091 -19.621 18.052 1.00 39.75 110 GLY A N 1
ATOM 885 C CA . GLY A 1 110 ? 23.683 -20.423 19.117 1.00 39.75 110 GLY A CA 1
ATOM 886 C C . GLY A 1 110 ? 24.713 -19.568 19.861 1.00 39.75 110 GLY A C 1
ATOM 887 O O . GLY A 1 110 ? 25.836 -19.484 19.389 1.00 39.75 110 GLY A O 1
ATOM 888 N N . LYS A 1 111 ? 24.301 -18.986 21.001 1.00 44.78 111 LYS A N 1
ATOM 889 C CA . LYS A 1 111 ? 25.097 -18.265 22.022 1.00 44.78 111 LYS A CA 1
ATOM 890 C C . LYS A 1 111 ? 25.821 -16.975 21.593 1.00 44.78 111 LYS A C 1
ATOM 892 O O . LYS A 1 111 ? 26.790 -17.020 20.853 1.00 44.78 111 LYS A O 1
ATOM 897 N N . ALA A 1 112 ? 25.427 -15.850 22.192 1.00 36.56 112 ALA A N 1
ATOM 898 C CA . ALA A 1 112 ? 26.274 -15.083 23.117 1.00 36.56 112 ALA A CA 1
ATOM 899 C C . ALA A 1 112 ? 25.556 -13.789 23.536 1.00 36.56 112 ALA A C 1
ATOM 901 O O . ALA A 1 112 ? 25.133 -12.979 22.717 1.00 36.56 112 ALA A O 1
ATOM 902 N N . SER A 1 113 ? 25.404 -13.656 24.844 1.00 46.22 113 SER A N 1
ATOM 903 C CA . SER A 1 113 ? 24.967 -12.499 25.611 1.00 46.22 113 SER A CA 1
ATOM 904 C C . SER A 1 113 ? 25.859 -11.276 25.349 1.00 46.22 113 SER A C 1
ATOM 906 O O . SER A 1 113 ? 27.080 -11.387 25.364 1.00 46.22 113 SER A O 1
ATOM 908 N N . GLY A 1 114 ? 25.247 -10.103 25.169 1.00 36.00 114 GLY A N 1
ATOM 909 C CA . GLY A 1 114 ? 25.913 -8.796 25.130 1.00 36.00 114 GLY A CA 1
ATOM 910 C C . GLY A 1 114 ? 25.005 -7.734 25.768 1.00 36.00 114 GLY A C 1
ATOM 911 O O . GLY A 1 114 ? 23.784 -7.854 25.646 1.00 36.00 114 GLY A O 1
ATOM 912 N N . PRO A 1 115 ? 25.554 -6.767 26.526 1.00 43.03 115 PRO A N 1
ATOM 913 C CA . PRO A 1 115 ? 24.913 -6.248 27.731 1.00 43.03 115 PRO A CA 1
ATOM 914 C C . PRO A 1 115 ? 23.816 -5.211 27.466 1.00 43.03 115 PRO A C 1
ATOM 916 O O . PRO A 1 115 ? 23.924 -4.337 26.604 1.00 43.03 115 PRO A O 1
ATOM 919 N N . ARG A 1 116 ? 22.763 -5.313 28.282 1.00 42.34 116 ARG A N 1
ATOM 920 C CA . ARG A 1 116 ? 21.671 -4.347 28.444 1.00 42.34 116 ARG A CA 1
ATOM 921 C C . ARG A 1 116 ? 22.265 -2.993 28.853 1.00 42.34 116 ARG A C 1
ATOM 923 O O . ARG A 1 116 ? 22.883 -2.895 29.906 1.00 42.34 116 ARG A O 1
ATOM 930 N N . ARG A 1 117 ? 22.062 -1.952 28.044 1.00 41.81 117 ARG A N 1
ATOM 931 C CA . ARG A 1 117 ? 22.209 -0.565 28.503 1.00 41.81 117 ARG A CA 1
ATOM 932 C C . ARG A 1 117 ? 20.963 -0.222 29.315 1.00 41.81 117 ARG A C 1
ATOM 934 O O . ARG A 1 117 ? 19.874 -0.147 28.747 1.00 41.81 117 ARG A O 1
ATOM 941 N N . GLU A 1 118 ? 21.116 -0.094 30.626 1.00 51.09 118 GLU A N 1
ATOM 942 C CA . GLU A 1 118 ? 20.069 0.435 31.500 1.00 51.09 118 GLU A CA 1
ATOM 943 C C . GLU A 1 118 ? 19.911 1.951 31.287 1.00 51.09 118 GLU A C 1
ATOM 945 O O . GLU A 1 118 ? 20.907 2.642 31.051 1.00 51.09 118 GLU A O 1
ATOM 950 N N . PRO A 1 119 ? 18.679 2.485 31.322 1.00 50.31 119 PRO A N 1
ATOM 951 C CA . PRO A 1 119 ? 18.451 3.924 31.319 1.00 50.31 119 PRO A CA 1
ATOM 952 C C . PRO A 1 119 ? 18.739 4.518 32.713 1.00 50.31 119 PRO A C 1
ATOM 954 O O . PRO A 1 119 ? 18.444 3.866 33.715 1.00 50.31 119 PRO A O 1
ATOM 957 N N . PRO A 1 120 ? 19.272 5.750 32.810 1.00 49.84 120 PRO A N 1
ATOM 958 C CA . PRO A 1 120 ? 19.554 6.372 34.098 1.00 49.84 120 PRO A CA 1
ATOM 959 C C . PRO A 1 120 ? 18.253 6.806 34.787 1.00 49.84 120 PRO A C 1
ATOM 961 O O . PRO A 1 120 ? 17.458 7.561 34.224 1.00 49.84 120 PRO A O 1
ATOM 964 N N . SER A 1 121 ? 18.043 6.343 36.018 1.00 50.72 121 SER A N 1
ATOM 965 C CA . SER A 1 121 ? 17.026 6.878 36.924 1.00 50.72 121 SER A CA 1
ATOM 966 C C . SER A 1 121 ? 17.517 8.184 37.565 1.00 50.72 121 SER A C 1
ATOM 968 O O . SER A 1 121 ? 18.638 8.212 38.076 1.00 50.72 121 SER A O 1
ATOM 970 N N . PRO A 1 122 ? 16.705 9.255 37.592 1.00 53.38 122 PRO A N 1
ATOM 971 C CA . PRO A 1 122 ? 16.935 10.394 38.469 1.00 53.38 122 PRO A CA 1
ATOM 972 C C . PRO A 1 122 ? 16.446 10.052 39.888 1.00 53.38 122 PRO A C 1
ATOM 974 O O . PRO A 1 122 ? 15.617 9.156 40.037 1.00 53.38 122 PRO A O 1
ATOM 977 N N . LEU A 1 123 ? 16.897 10.831 40.880 1.00 44.19 123 LEU A N 1
ATOM 978 C CA . LEU A 1 123 ? 16.512 10.875 42.308 1.00 44.19 123 LEU A CA 1
ATOM 979 C C . LEU A 1 123 ? 17.551 10.303 43.288 1.00 44.19 123 LEU A C 1
ATOM 981 O O . LEU A 1 123 ? 17.637 9.097 43.476 1.00 44.19 123 LEU A O 1
ATOM 985 N N . GLN A 1 124 ? 18.260 11.225 43.954 1.00 45.72 124 GLN A N 1
ATOM 986 C CA . GLN A 1 124 ? 18.426 11.391 45.418 1.00 45.72 124 GLN A CA 1
ATOM 987 C C . GLN A 1 124 ? 19.740 12.161 45.655 1.00 45.72 124 GLN A C 1
ATOM 989 O O . GLN A 1 124 ? 20.817 11.668 45.353 1.00 45.72 124 GLN A O 1
ATOM 994 N N . LEU A 1 125 ? 19.695 13.481 45.865 1.00 39.31 125 LEU A N 1
ATOM 995 C CA . LEU A 1 125 ? 19.565 14.148 47.172 1.00 39.31 125 LEU A CA 1
ATOM 996 C C . LEU A 1 125 ? 20.500 13.587 48.265 1.00 39.31 125 LEU A C 1
ATOM 998 O O . LEU A 1 125 ? 20.250 12.510 48.790 1.00 39.31 125 LEU A O 1
ATOM 1002 N N . SER A 1 126 ? 21.429 14.454 48.688 1.00 37.91 126 SER A N 1
ATOM 1003 C CA . SER A 1 126 ? 21.641 14.828 50.098 1.00 37.91 126 SER A CA 1
ATOM 1004 C C . SER A 1 126 ? 22.566 13.996 50.999 1.00 37.91 126 SER A C 1
ATOM 1006 O O . SER A 1 126 ? 22.397 12.794 51.139 1.00 37.91 126 SER A O 1
ATOM 1008 N N . LEU A 1 127 ? 23.404 14.757 51.730 1.00 38.53 127 LEU A N 1
ATOM 1009 C CA . LEU A 1 127 ? 24.238 14.430 52.904 1.00 38.53 127 LEU A CA 1
ATOM 1010 C C . LEU A 1 127 ? 25.390 13.442 52.630 1.00 38.53 127 LEU A C 1
ATOM 1012 O O . LEU A 1 127 ? 25.172 12.331 52.169 1.00 38.53 127 LEU A O 1
ATOM 1016 N N . PHE A 1 128 ? 26.653 13.790 52.872 1.00 45.53 128 PHE A N 1
ATOM 1017 C CA . PHE A 1 128 ? 27.240 14.394 54.074 1.00 45.53 128 PHE A CA 1
ATOM 1018 C C . PHE A 1 128 ? 28.388 15.345 53.722 1.00 45.53 128 PHE A C 1
ATOM 1020 O O . PHE A 1 128 ? 29.120 15.037 52.754 1.00 45.53 128 PHE A O 1
#

Radius of gyration: 26.8 Å; chains: 1; bounding box: 50×37×75 Å